Protein AF-A0A0R3UFY7-F1 (afdb_monomer)

pLDDT: mean 71.14, st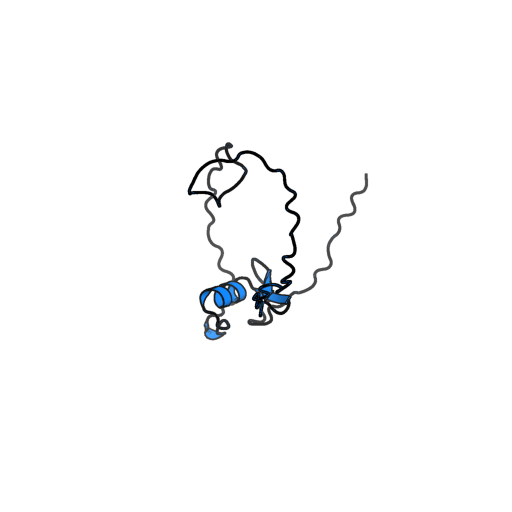d 20.74, range [36.34, 95.75]

Structure (mmCIF, N/CA/C/O backbone):
data_AF-A0A0R3UFY7-F1
#
_entry.id   AF-A0A0R3UFY7-F1
#
loop_
_atom_site.group_PDB
_atom_site.id
_atom_site.type_symbol
_atom_site.label_atom_id
_atom_site.label_alt_id
_atom_site.label_comp_id
_atom_site.label_asym_id
_atom_site.label_entity_id
_atom_site.label_seq_id
_atom_site.pdbx_PDB_ins_code
_atom_site.Cartn_x
_atom_site.Cartn_y
_atom_site.Cartn_z
_atom_site.occupancy
_atom_site.B_iso_or_equiv
_atom_site.auth_seq_id
_atom_site.auth_comp_id
_atom_site.auth_asym_id
_atom_site.auth_atom_id
_atom_site.pdbx_PDB_model_num
ATOM 1 N N . MET A 1 1 ? 28.075 20.447 13.972 1.00 57.47 1 MET A N 1
ATOM 2 C CA . MET A 1 1 ? 27.243 20.138 12.788 1.00 57.47 1 MET A CA 1
ATOM 3 C C . MET A 1 1 ? 27.542 18.729 12.280 1.00 57.47 1 MET A C 1
ATOM 5 O O . MET A 1 1 ? 28.347 18.604 11.374 1.00 57.47 1 MET A O 1
ATOM 9 N N . LEU A 1 2 ? 26.925 17.672 12.820 1.00 55.47 2 LEU A N 1
ATOM 10 C CA . LEU A 1 2 ? 26.882 16.371 12.131 1.00 55.47 2 LEU A CA 1
ATOM 11 C C . LEU A 1 2 ? 25.504 15.738 12.346 1.00 55.47 2 LEU A C 1
ATOM 13 O O . LEU A 1 2 ? 25.200 15.215 13.414 1.00 55.47 2 LEU A O 1
ATOM 17 N N . ALA A 1 3 ? 24.649 15.851 11.330 1.00 63.00 3 ALA A N 1
ATOM 18 C CA . ALA A 1 3 ? 23.373 15.156 11.264 1.00 63.00 3 ALA A CA 1
ATOM 19 C C . ALA A 1 3 ? 23.632 13.729 10.761 1.00 63.00 3 ALA A C 1
ATOM 21 O O . ALA A 1 3 ? 23.819 13.502 9.564 1.00 63.00 3 ALA A O 1
ATOM 22 N N . TYR A 1 4 ? 23.672 12.761 11.674 1.00 61.59 4 TYR A N 1
ATOM 23 C CA . TYR A 1 4 ? 23.730 11.349 11.314 1.00 61.59 4 TYR A CA 1
ATOM 24 C C . TYR A 1 4 ? 22.422 10.964 10.623 1.00 61.59 4 TYR A C 1
ATOM 26 O O . TYR A 1 4 ? 21.367 10.823 11.241 1.00 61.59 4 TYR A O 1
ATOM 34 N N . SER A 1 5 ? 22.496 10.828 9.304 1.00 70.50 5 SER A N 1
ATOM 35 C CA . SER A 1 5 ? 21.412 10.301 8.487 1.00 70.50 5 SER A CA 1
ATOM 36 C C . SER A 1 5 ? 21.143 8.861 8.919 1.00 70.50 5 SER A C 1
ATOM 38 O O . SER A 1 5 ? 21.890 7.955 8.550 1.00 70.50 5 SER A O 1
ATOM 40 N N . CYS A 1 6 ? 20.086 8.637 9.703 1.00 63.41 6 CYS A N 1
ATOM 41 C CA . CYS A 1 6 ? 19.590 7.299 10.017 1.00 63.41 6 CYS A CA 1
ATOM 42 C C . CYS A 1 6 ? 19.048 6.646 8.734 1.00 63.41 6 CYS A C 1
ATOM 44 O O . CYS A 1 6 ? 17.839 6.636 8.493 1.00 63.41 6 CYS A O 1
ATOM 46 N N . ARG A 1 7 ? 19.934 6.104 7.888 1.00 67.56 7 ARG A N 1
ATOM 47 C CA . ARG A 1 7 ? 19.553 5.143 6.848 1.00 67.56 7 ARG A CA 1
ATOM 48 C C . ARG A 1 7 ? 19.022 3.908 7.572 1.00 67.56 7 ARG A C 1
ATOM 50 O O . ARG A 1 7 ? 19.795 3.102 8.081 1.00 67.56 7 ARG A O 1
ATOM 57 N N . LYS A 1 8 ? 17.695 3.812 7.705 1.00 64.88 8 LYS A N 1
ATOM 58 C CA . LYS A 1 8 ? 17.043 2.625 8.267 1.00 64.88 8 LYS A CA 1
ATOM 59 C C . LYS A 1 8 ? 17.444 1.410 7.422 1.00 64.88 8 LYS A C 1
ATOM 61 O O . LYS A 1 8 ? 17.336 1.497 6.201 1.00 64.88 8 LYS A O 1
ATOM 66 N N . PRO A 1 9 ? 17.867 0.296 8.041 1.00 62.47 9 PRO A N 1
ATOM 67 C CA . PRO A 1 9 ? 18.140 -0.932 7.312 1.00 62.47 9 PRO A CA 1
ATOM 68 C C . PRO A 1 9 ? 16.867 -1.399 6.600 1.00 62.47 9 PRO A C 1
ATOM 70 O O . PRO A 1 9 ? 15.767 -1.366 7.165 1.00 62.47 9 PRO A O 1
ATOM 73 N N . GLU A 1 10 ? 17.031 -1.804 5.347 1.00 68.56 10 GLU A N 1
ATOM 74 C CA . GLU A 1 10 ? 15.957 -2.160 4.425 1.00 68.56 10 GLU A CA 1
ATOM 75 C C . GLU A 1 10 ? 15.385 -3.535 4.786 1.00 68.56 10 GLU A C 1
ATOM 77 O O . GLU A 1 10 ? 15.769 -4.572 4.253 1.00 68.56 10 GLU A O 1
ATOM 82 N N . ARG A 1 11 ? 14.484 -3.562 5.774 1.00 79.31 11 ARG A N 1
ATOM 83 C CA . ARG A 1 11 ? 13.734 -4.773 6.114 1.00 79.31 11 ARG A CA 1
ATOM 84 C C . ARG A 1 11 ? 12.694 -5.028 5.028 1.00 79.31 11 ARG A C 1
ATOM 86 O O . ARG A 1 11 ? 11.720 -4.282 4.908 1.00 79.31 11 ARG A O 1
ATOM 93 N N . ILE A 1 12 ? 12.888 -6.103 4.270 1.00 85.81 12 ILE A N 1
ATOM 94 C CA . ILE A 1 12 ? 11.934 -6.565 3.261 1.00 85.81 12 ILE A CA 1
ATOM 95 C C . ILE A 1 12 ? 10.650 -6.980 3.984 1.00 85.81 12 ILE A C 1
ATOM 97 O O . ILE A 1 12 ? 10.628 -7.939 4.750 1.00 85.81 12 ILE A O 1
ATOM 101 N N . THR A 1 13 ? 9.578 -6.222 3.767 1.00 91.50 13 THR A N 1
ATOM 102 C CA . THR A 1 13 ? 8.246 -6.544 4.291 1.00 91.50 13 THR A CA 1
ATOM 103 C C . THR A 1 13 ? 7.460 -7.254 3.196 1.00 91.50 13 THR A C 1
ATOM 105 O O . THR A 1 13 ? 7.502 -6.836 2.040 1.00 91.50 13 THR A O 1
ATOM 108 N N . ILE A 1 14 ? 6.753 -8.328 3.545 1.00 94.12 14 ILE A N 1
ATOM 109 C CA . ILE A 1 14 ? 5.984 -9.147 2.603 1.00 94.12 14 ILE A CA 1
ATOM 110 C C . ILE A 1 14 ? 4.544 -9.233 3.104 1.00 94.12 14 ILE A C 1
ATOM 112 O O . ILE A 1 14 ? 4.298 -9.388 4.297 1.00 94.12 14 ILE A O 1
ATOM 116 N N . CYS A 1 15 ? 3.580 -9.095 2.195 1.00 94.19 15 CYS A N 1
ATOM 117 C CA . CYS A 1 15 ? 2.167 -9.218 2.538 1.00 94.19 15 CYS A CA 1
ATOM 118 C C . CYS A 1 15 ? 1.793 -10.673 2.847 1.00 94.19 15 CYS A C 1
ATOM 120 O O . CYS A 1 15 ? 1.995 -11.534 1.995 1.00 94.19 15 CYS A O 1
ATOM 122 N N . THR A 1 16 ? 1.125 -10.926 3.974 1.00 94.19 16 THR A N 1
ATOM 123 C CA . THR A 1 16 ? 0.706 -12.293 4.351 1.00 94.19 16 THR A CA 1
ATOM 124 C C . THR A 1 16 ? -0.330 -12.909 3.404 1.00 94.19 16 THR A C 1
ATOM 126 O O . THR A 1 16 ? -0.298 -14.104 3.141 1.00 94.19 16 THR A O 1
ATOM 129 N N . ASN A 1 17 ? -1.204 -12.100 2.794 1.00 92.25 17 ASN A N 1
ATOM 130 C CA . ASN A 1 17 ? -2.257 -12.605 1.907 1.00 92.25 17 ASN A CA 1
ATOM 131 C C . ASN A 1 17 ? -1.820 -12.823 0.444 1.00 92.25 17 ASN A C 1
ATOM 133 O O . ASN A 1 17 ? -2.225 -13.803 -0.166 1.00 92.25 17 ASN A O 1
ATOM 137 N N . CYS A 1 18 ? -1.041 -11.907 -0.143 1.00 92.62 18 CYS A N 1
ATOM 138 C CA . CYS A 1 18 ? -0.695 -11.956 -1.575 1.00 92.62 18 CYS A CA 1
ATOM 139 C C . CYS A 1 18 ? 0.810 -12.075 -1.865 1.00 92.62 18 CYS A C 1
ATOM 141 O O . CYS A 1 18 ? 1.207 -12.016 -3.033 1.00 92.62 18 CYS A O 1
ATOM 143 N N . GLN A 1 19 ? 1.639 -12.172 -0.818 1.00 93.12 19 GLN A N 1
ATOM 144 C CA . GLN A 1 19 ? 3.110 -12.258 -0.855 1.00 93.12 19 GLN A CA 1
ATOM 145 C C . GLN A 1 19 ? 3.806 -11.146 -1.647 1.00 93.12 19 GLN A C 1
ATOM 147 O O . GLN A 1 19 ? 4.946 -11.271 -2.081 1.00 93.12 19 GLN A O 1
ATOM 152 N N . THR A 1 20 ? 3.129 -10.020 -1.852 1.00 92.06 20 THR A N 1
ATOM 153 C CA . THR A 1 20 ? 3.721 -8.882 -2.546 1.00 92.06 20 THR A CA 1
ATOM 154 C C . THR A 1 20 ? 4.680 -8.151 -1.606 1.00 92.06 20 THR A C 1
ATOM 156 O O . THR A 1 20 ? 4.295 -7.816 -0.486 1.00 92.06 20 THR A O 1
ATOM 159 N N . SER A 1 21 ? 5.897 -7.873 -2.079 1.00 93.06 21 SER A N 1
ATOM 160 C CA . SER A 1 21 ? 6.917 -7.054 -1.401 1.00 93.06 21 SER A CA 1
ATOM 161 C C . SER A 1 21 ? 6.820 -5.558 -1.738 1.00 93.06 21 SER A C 1
ATOM 163 O O . SER A 1 21 ? 7.356 -4.714 -1.027 1.00 93.06 21 SER A O 1
ATOM 165 N N 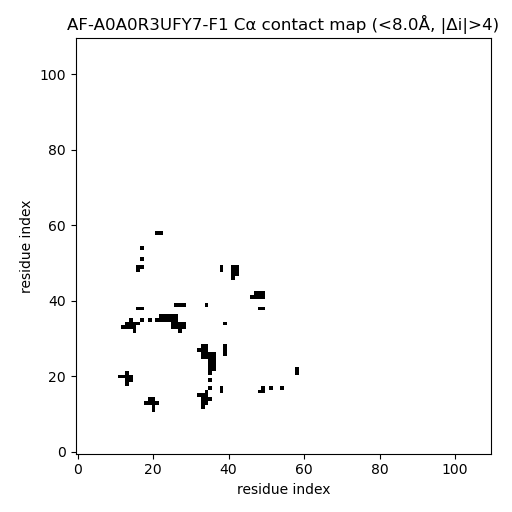. ALA A 1 22 ? 6.095 -5.209 -2.804 1.00 91.00 22 ALA A N 1
ATOM 166 C CA . ALA A 1 22 ? 5.886 -3.839 -3.260 1.00 91.00 22 ALA A CA 1
ATOM 167 C C . ALA A 1 22 ? 4.439 -3.364 -3.026 1.00 91.00 22 ALA A C 1
ATOM 169 O O . ALA A 1 22 ? 3.482 -3.863 -3.614 1.00 91.00 22 ALA A O 1
ATOM 170 N N . THR A 1 23 ? 4.248 -2.337 -2.203 1.00 92.50 23 THR A N 1
ATOM 171 C CA . THR A 1 23 ? 2.931 -1.717 -1.984 1.00 92.50 23 THR A CA 1
ATOM 172 C C . THR A 1 23 ? 3.083 -0.215 -1.817 1.00 92.50 23 THR A C 1
ATOM 174 O O . THR A 1 23 ? 4.102 0.269 -1.336 1.00 92.50 23 THR A O 1
ATOM 177 N N . THR A 1 24 ? 2.053 0.545 -2.183 1.00 91.94 24 THR A N 1
ATOM 178 C CA . THR A 1 24 ? 2.035 2.001 -1.972 1.00 91.94 24 THR A CA 1
ATOM 179 C C . THR A 1 24 ? 1.902 2.377 -0.496 1.00 91.94 24 THR A C 1
ATOM 181 O O . THR A 1 24 ? 2.247 3.487 -0.109 1.00 91.94 24 THR A O 1
ATOM 184 N N . LEU A 1 25 ? 1.328 1.483 0.311 1.00 93.19 25 LEU A N 1
ATOM 185 C CA . LEU A 1 25 ? 1.121 1.650 1.746 1.00 93.19 25 LEU A CA 1
ATOM 186 C C . LEU A 1 25 ? 1.025 0.268 2.399 1.00 93.19 25 LEU A C 1
ATOM 188 O O . LEU A 1 25 ? 0.302 -0.601 1.903 1.00 93.19 25 LEU A O 1
ATOM 192 N N . TRP A 1 26 ? 1.731 0.075 3.506 1.00 93.88 26 TRP A N 1
ATOM 193 C CA . TRP A 1 26 ? 1.576 -1.096 4.364 1.00 93.88 26 TRP A CA 1
ATOM 194 C C . TRP A 1 26 ? 0.458 -0.853 5.376 1.00 93.88 26 TRP A C 1
ATOM 196 O O . TRP A 1 26 ? 0.340 0.233 5.943 1.00 93.88 26 TRP A O 1
ATOM 206 N N . ARG A 1 27 ? -0.381 -1.863 5.588 1.00 94.81 27 ARG A N 1
ATOM 207 C CA . ARG A 1 27 ? -1.445 -1.875 6.595 1.00 94.81 27 ARG A CA 1
ATOM 208 C C . ARG A 1 27 ? -1.191 -3.018 7.576 1.00 94.81 27 ARG A C 1
ATOM 210 O O . ARG A 1 27 ? -0.423 -3.925 7.275 1.00 94.81 27 ARG A O 1
ATOM 217 N N . ARG A 1 28 ? -1.848 -2.968 8.732 1.00 94.94 28 ARG A N 1
ATOM 218 C CA . ARG A 1 28 ? -1.889 -4.066 9.706 1.00 94.94 28 ARG A CA 1
ATOM 219 C C . ARG A 1 28 ? -3.292 -4.668 9.704 1.00 94.94 28 ARG A C 1
ATOM 221 O O . ARG A 1 28 ? -4.259 -3.902 9.642 1.00 94.94 28 ARG A O 1
ATOM 228 N N . ASN A 1 29 ? -3.402 -5.995 9.685 1.00 90.19 29 ASN A N 1
ATOM 229 C CA . ASN A 1 29 ? -4.680 -6.690 9.885 1.00 90.19 29 ASN A CA 1
ATOM 230 C C . ASN A 1 29 ? -5.074 -6.665 11.384 1.00 90.19 29 ASN A C 1
ATOM 232 O O . ASN A 1 29 ? -4.386 -6.042 12.195 1.00 90.19 29 ASN A O 1
ATOM 236 N N . ALA A 1 30 ? -6.193 -7.302 11.750 1.00 89.94 30 ALA A N 1
ATOM 237 C CA . ALA A 1 30 ? -6.644 -7.373 13.147 1.00 89.94 30 ALA A CA 1
ATOM 238 C C . ALA A 1 30 ? -5.666 -8.146 14.052 1.00 89.94 30 ALA A C 1
ATOM 240 O O . ALA A 1 30 ? -5.552 -7.842 15.233 1.00 89.94 30 ALA A O 1
ATOM 241 N N . GLU A 1 31 ? -4.920 -9.084 13.474 1.00 90.31 31 GLU A N 1
ATOM 242 C CA . GLU A 1 31 ? -3.891 -9.891 14.140 1.00 90.31 31 GLU A CA 1
ATOM 243 C C . GLU A 1 31 ? -2.539 -9.154 14.239 1.00 90.31 31 GLU A C 1
ATOM 245 O O . GLU A 1 31 ? -1.598 -9.635 14.861 1.00 90.31 31 GLU A O 1
ATOM 250 N N . GLY A 1 32 ? -2.426 -7.960 13.645 1.00 92.31 32 GLY A N 1
ATOM 251 C CA . GLY A 1 32 ? -1.216 -7.137 13.658 1.00 92.31 32 GLY A CA 1
ATOM 252 C C . GLY A 1 32 ? -0.192 -7.449 12.559 1.00 92.31 32 GLY A C 1
ATOM 253 O O . GLY A 1 32 ? 0.832 -6.759 12.482 1.00 92.31 32 GLY A O 1
ATOM 254 N N . GLU A 1 3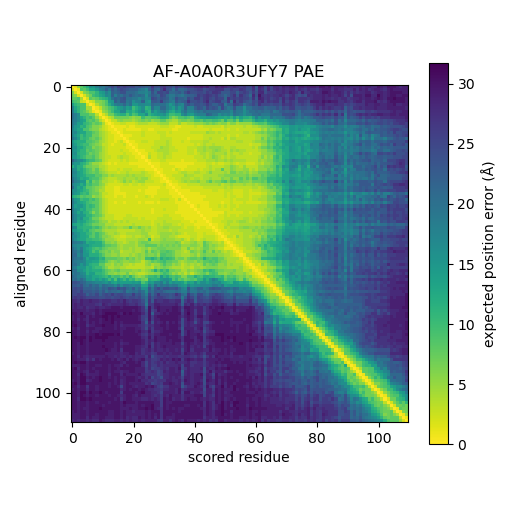3 ? -0.473 -8.410 11.680 1.00 92.62 33 GLU A N 1
ATOM 255 C CA . GLU A 1 33 ? 0.365 -8.814 10.553 1.00 92.62 33 GLU A CA 1
ATOM 256 C C . GLU A 1 33 ? 0.410 -7.768 9.423 1.00 92.62 33 GLU A C 1
ATOM 258 O O . GLU A 1 33 ? -0.583 -7.074 9.153 1.00 92.62 33 GLU A O 1
ATOM 263 N N . PRO A 1 34 ? 1.545 -7.656 8.704 1.00 94.62 34 PRO A N 1
ATOM 264 C CA . PRO A 1 34 ? 1.685 -6.743 7.579 1.00 94.62 34 PRO A CA 1
ATOM 265 C C . PRO A 1 34 ? 0.912 -7.226 6.343 1.00 94.62 34 PRO A C 1
ATOM 267 O O . PRO A 1 34 ? 1.178 -8.278 5.762 1.00 94.62 34 PRO A O 1
ATOM 270 N N . VAL A 1 35 ? 0.004 -6.382 5.855 1.00 95.44 35 VAL A N 1
ATOM 271 C CA . VAL A 1 35 ? -0.737 -6.604 4.607 1.00 95.44 35 VAL A CA 1
ATOM 272 C C . VAL A 1 35 ? -0.576 -5.426 3.649 1.00 95.44 35 VAL A C 1
ATOM 274 O O . VAL A 1 35 ? -0.391 -4.276 4.057 1.00 95.44 35 VAL A O 1
ATOM 277 N N . CYS A 1 36 ? -0.644 -5.691 2.344 1.00 95.75 36 CYS A N 1
ATOM 278 C CA . CYS A 1 36 ? -0.573 -4.634 1.341 1.00 95.75 36 CYS A CA 1
ATOM 279 C C . CYS A 1 36 ? -1.849 -3.773 1.346 1.00 95.75 36 CYS A C 1
ATOM 281 O O . CYS A 1 36 ? -2.899 -4.158 1.875 1.00 95.75 36 CYS A O 1
ATOM 283 N N . ASN A 1 37 ? -1.785 -2.605 0.703 1.00 95.69 37 ASN A N 1
ATOM 284 C CA . ASN A 1 37 ? -2.919 -1.687 0.652 1.00 95.69 37 ASN A CA 1
ATOM 285 C C . ASN A 1 37 ? -4.142 -2.322 -0.028 1.00 95.69 37 ASN A C 1
ATOM 287 O O . ASN A 1 37 ? -5.259 -2.148 0.448 1.00 95.69 37 ASN A O 1
ATOM 291 N N . ALA A 1 38 ? -3.934 -3.079 -1.109 1.00 94.38 38 ALA A N 1
ATOM 292 C CA . ALA A 1 38 ? -5.020 -3.728 -1.839 1.00 94.38 38 ALA A CA 1
ATOM 293 C C . ALA A 1 38 ? -5.728 -4.797 -0.990 1.00 94.38 38 ALA A C 1
ATOM 295 O O . ALA A 1 38 ? -6.952 -4.789 -0.916 1.00 94.38 38 ALA A O 1
ATOM 296 N N . CYS A 1 39 ? -4.980 -5.670 -0.306 1.00 94.31 39 CYS A N 1
ATOM 297 C CA . CYS A 1 39 ? -5.550 -6.724 0.540 1.00 94.31 39 CYS A CA 1
ATOM 298 C C . CYS A 1 39 ? -6.304 -6.146 1.742 1.00 94.31 39 CYS A C 1
ATOM 300 O O . CYS A 1 39 ? -7.427 -6.561 2.016 1.00 94.31 39 CYS A O 1
ATOM 302 N N . GLY A 1 40 ? -5.737 -5.137 2.413 1.00 94.75 40 GLY A N 1
ATOM 303 C CA . GLY A 1 40 ? -6.405 -4.502 3.551 1.00 94.75 40 GLY A CA 1
ATOM 304 C C . GLY A 1 40 ? -7.683 -3.749 3.161 1.00 94.75 40 GLY A C 1
ATOM 305 O O . GLY A 1 40 ? -8.664 -3.771 3.902 1.00 94.75 40 GLY A O 1
ATOM 306 N N . LEU A 1 41 ? -7.697 -3.094 1.994 1.00 93.88 41 LEU A N 1
ATOM 307 C CA . LEU A 1 41 ? -8.902 -2.430 1.487 1.00 93.88 41 LEU A CA 1
ATOM 308 C C . LEU A 1 41 ? -9.965 -3.437 1.038 1.00 93.88 41 LEU A C 1
ATOM 310 O O . LEU A 1 41 ? 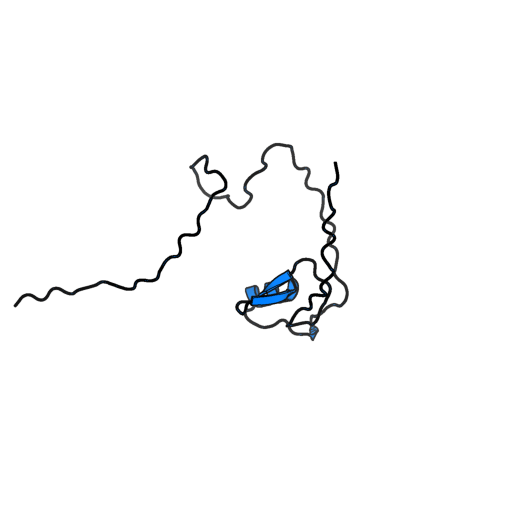-11.140 -3.236 1.333 1.00 93.88 41 LEU A O 1
ATOM 314 N N . TYR A 1 42 ? -9.556 -4.524 0.381 1.00 95.25 42 TYR A N 1
ATOM 315 C CA . TYR A 1 42 ? -10.470 -5.566 -0.076 1.00 95.25 42 TYR A CA 1
ATOM 316 C C . TYR A 1 42 ? -11.194 -6.234 1.097 1.00 95.25 42 TYR A C 1
ATOM 318 O O . TYR A 1 42 ? -12.420 -6.286 1.103 1.00 95.25 42 TYR A O 1
ATOM 326 N N . PHE A 1 43 ? -10.460 -6.638 2.138 1.00 94.06 43 PHE A N 1
ATOM 327 C CA . PHE A 1 43 ? -11.060 -7.246 3.327 1.00 94.06 43 PHE A CA 1
ATOM 328 C C . PHE A 1 43 ? -12.001 -6.283 4.064 1.00 94.06 43 PHE A C 1
ATOM 330 O O . PHE A 1 43 ? -13.055 -6.682 4.547 1.00 94.06 43 PHE A O 1
ATOM 337 N N . LYS A 1 44 ? -11.667 -4.987 4.125 1.00 90.94 44 LYS A N 1
ATOM 338 C CA . LYS A 1 44 ? -12.546 -3.990 4.755 1.00 90.94 44 LYS A CA 1
ATOM 339 C C . LYS A 1 44 ? -13.875 -3.830 4.009 1.00 90.94 44 LYS A C 1
ATOM 341 O O . LYS A 1 44 ? -14.898 -3.651 4.662 1.00 90.94 44 LYS A O 1
ATOM 346 N N . LEU A 1 45 ? -13.848 -3.875 2.677 1.00 95.06 45 LEU A N 1
ATOM 347 C CA . LEU A 1 45 ? -15.039 -3.700 1.846 1.00 95.06 45 LEU A CA 1
ATOM 348 C C . LEU A 1 45 ? -15.877 -4.983 1.745 1.00 95.06 45 LEU A C 1
ATOM 350 O O . LEU A 1 45 ? -17.096 -4.915 1.833 1.00 95.06 45 LEU A O 1
ATOM 354 N N . HIS A 1 46 ? -15.229 -6.138 1.583 1.00 94.81 46 HIS A N 1
ATOM 355 C CA . HIS A 1 46 ? -15.897 -7.400 1.248 1.00 94.81 46 HIS A CA 1
ATOM 356 C C . HIS A 1 46 ? -15.930 -8.421 2.388 1.00 94.81 46 HIS A C 1
ATOM 358 O O . HIS A 1 46 ? -16.585 -9.446 2.251 1.00 94.81 46 HIS A O 1
ATOM 364 N N . ARG A 1 47 ? -15.219 -8.176 3.497 1.00 91.62 47 ARG A N 1
ATOM 365 C CA . ARG A 1 47 ? -15.084 -9.101 4.645 1.00 91.62 47 ARG A CA 1
ATOM 366 C C . ARG A 1 47 ? -14.526 -10.488 4.299 1.00 91.62 47 ARG A C 1
ATOM 368 O O . ARG A 1 47 ? -14.541 -11.375 5.140 1.00 91.62 47 ARG A O 1
ATOM 375 N N . VAL A 1 48 ? -13.978 -10.648 3.097 1.00 91.38 48 VAL A N 1
ATOM 376 C CA . VAL A 1 48 ? -13.321 -11.864 2.608 1.00 91.38 48 VAL A CA 1
ATOM 377 C C . VAL A 1 48 ? -11.901 -11.552 2.143 1.00 91.38 48 VAL A C 1
ATOM 379 O O . VAL A 1 48 ? -11.580 -10.413 1.787 1.00 91.38 48 VAL A O 1
ATOM 382 N N . ASN A 1 49 ? -11.024 -12.555 2.168 1.00 87.69 49 ASN A N 1
ATOM 383 C CA . ASN A 1 49 ? -9.650 -12.421 1.692 1.00 87.69 49 ASN A CA 1
ATOM 384 C C . ASN A 1 49 ? -9.608 -12.163 0.183 1.00 87.69 49 ASN A C 1
ATOM 386 O O . ASN A 1 49 ? -10.432 -12.668 -0.575 1.00 87.69 49 ASN A O 1
ATOM 390 N N . ARG A 1 50 ? -8.622 -11.374 -0.262 1.00 90.38 50 ARG A N 1
ATOM 391 C CA . ARG A 1 50 ? -8.481 -11.034 -1.679 1.00 90.38 50 ARG A CA 1
ATOM 392 C C . ARG A 1 50 ? -8.098 -12.287 -2.476 1.00 90.38 50 ARG A C 1
ATOM 394 O O . ARG A 1 50 ? -7.027 -12.835 -2.212 1.00 90.38 50 ARG A O 1
ATOM 401 N N . PRO A 1 51 ? -8.908 -12.721 -3.459 1.00 91.69 51 PRO A N 1
ATOM 402 C CA . PRO A 1 51 ? -8.567 -13.881 -4.271 1.00 91.69 51 PRO A CA 1
ATOM 403 C C . PRO A 1 51 ? -7.322 -13.590 -5.116 1.00 91.69 51 PRO A C 1
ATOM 405 O O . PRO A 1 51 ? -7.163 -12.492 -5.664 1.00 91.69 51 PRO A O 1
ATOM 408 N N . LEU A 1 52 ? -6.436 -14.584 -5.231 1.00 86.81 52 LEU A N 1
ATOM 409 C CA . LEU A 1 52 ? -5.166 -14.455 -5.955 1.00 86.81 52 LEU A CA 1
ATOM 410 C C . LEU A 1 52 ? -5.362 -14.256 -7.464 1.00 86.81 52 LEU A C 1
ATOM 412 O O . LEU A 1 52 ? -4.526 -13.615 -8.092 1.00 86.81 52 LEU A O 1
ATOM 416 N N . SER A 1 53 ? -6.493 -14.696 -8.023 1.00 87.56 53 SER A N 1
ATOM 417 C CA . SER A 1 53 ? -6.866 -14.459 -9.426 1.00 87.56 53 SER A CA 1
ATOM 418 C C . SER A 1 53 ? -6.944 -12.974 -9.791 1.00 87.56 53 SER A C 1
ATOM 420 O O . SER A 1 53 ? -6.690 -12.594 -10.928 1.00 87.56 53 SER A O 1
ATOM 422 N N . MET A 1 54 ? -7.247 -12.113 -8.816 1.00 85.75 54 MET A N 1
ATOM 423 C CA . MET A 1 54 ? -7.350 -10.664 -9.002 1.00 85.75 54 MET A CA 1
ATOM 424 C C . MET A 1 54 ? -6.039 -9.932 -8.683 1.00 85.75 54 MET A C 1
ATOM 426 O O . MET A 1 54 ? -6.009 -8.694 -8.678 1.00 85.75 54 MET A O 1
ATOM 430 N N . LYS A 1 55 ? -4.965 -10.655 -8.335 1.00 87.00 55 LYS A N 1
ATOM 431 C CA . LYS A 1 55 ? -3.641 -10.075 -8.086 1.00 87.00 55 LYS A CA 1
ATOM 432 C C . LYS A 1 55 ? -3.060 -9.565 -9.406 1.00 87.00 55 LYS A C 1
ATOM 434 O O . LYS A 1 55 ? -3.217 -10.176 -10.452 1.00 87.00 55 LYS A O 1
ATOM 439 N N . LYS A 1 56 ? -2.385 -8.418 -9.340 1.00 86.25 56 LYS A N 1
ATOM 440 C CA . LYS A 1 56 ? -1.660 -7.836 -10.468 1.00 86.25 56 LYS A CA 1
ATOM 441 C C . LYS A 1 56 ? -0.234 -7.563 -10.026 1.00 86.25 56 LYS A C 1
ATOM 443 O O . LYS A 1 56 ? -0.049 -6.987 -8.954 1.00 86.25 56 LYS A O 1
ATOM 448 N N . ASP A 1 57 ? 0.733 -7.967 -10.840 1.00 81.19 57 ASP A N 1
ATOM 449 C CA . ASP A 1 57 ? 2.155 -7.863 -10.488 1.00 81.19 57 ASP A CA 1
ATOM 450 C C . ASP A 1 57 ? 2.682 -6.428 -10.602 1.00 81.19 57 ASP A C 1
ATOM 452 O O . ASP A 1 57 ? 3.584 -6.026 -9.872 1.00 81.19 57 ASP A O 1
ATOM 456 N N . ALA A 1 58 ? 2.057 -5.610 -11.455 1.00 86.00 58 ALA A N 1
ATOM 457 C CA . ALA A 1 58 ? 2.413 -4.208 -11.637 1.00 86.00 58 ALA A CA 1
ATOM 458 C C . ALA A 1 58 ? 1.508 -3.256 -10.832 1.00 86.00 58 ALA A C 1
ATOM 460 O O . ALA A 1 58 ? 0.282 -3.238 -10.995 1.00 86.00 58 ALA A O 1
ATOM 461 N N . ILE A 1 59 ? 2.122 -2.386 -10.019 1.00 87.31 59 ILE A N 1
ATOM 462 C CA . ILE A 1 59 ? 1.430 -1.289 -9.325 1.00 87.31 59 ILE A CA 1
ATOM 463 C C . ILE A 1 59 ? 1.044 -0.210 -10.343 1.00 87.31 59 ILE A C 1
ATOM 465 O O . ILE A 1 59 ? 1.896 0.464 -10.923 1.00 87.31 59 ILE A O 1
ATOM 469 N N . GLN A 1 60 ? -0.258 0.005 -10.528 1.00 88.00 60 GLN A N 1
ATOM 470 C CA . GLN A 1 60 ? -0.767 1.030 -11.438 1.00 88.00 60 GLN A CA 1
ATOM 471 C C . GLN A 1 60 ? -0.642 2.433 -10.825 1.00 88.00 60 GLN A C 1
ATOM 473 O O . GLN A 1 60 ? -1.240 2.741 -9.791 1.00 88.00 60 GLN A O 1
ATOM 478 N N . LYS A 1 61 ? 0.114 3.315 -11.489 1.00 86.75 61 LYS A N 1
ATOM 479 C CA . LYS A 1 61 ? 0.245 4.727 -11.105 1.00 86.75 61 LYS A CA 1
ATOM 480 C C . LYS A 1 61 ? -0.943 5.515 -11.654 1.00 86.75 61 LYS A C 1
ATOM 482 O O . LYS A 1 61 ? -1.158 5.573 -12.860 1.00 86.75 61 LYS A O 1
ATOM 487 N N . ARG A 1 62 ? -1.710 6.162 -10.776 1.00 84.75 62 ARG A N 1
ATOM 488 C CA . ARG A 1 62 ? -2.755 7.111 -11.189 1.00 84.75 62 ARG A CA 1
ATOM 489 C C . ARG A 1 62 ? -2.118 8.488 -11.375 1.00 84.75 62 ARG A C 1
ATOM 491 O O . ARG A 1 62 ? -1.370 8.931 -10.503 1.00 84.75 62 ARG A O 1
ATOM 498 N N . LYS A 1 63 ? -2.426 9.181 -12.479 1.00 86.56 63 LYS A N 1
ATOM 499 C CA . LYS A 1 63 ? -2.048 10.592 -12.667 1.00 86.56 63 LYS A CA 1
ATOM 500 C C . LYS A 1 63 ? -2.799 11.434 -11.633 1.00 86.56 63 LYS A C 1
ATOM 502 O O . LYS A 1 63 ? -3.964 11.772 -11.813 1.00 86.56 63 LYS A O 1
ATOM 507 N N . ARG 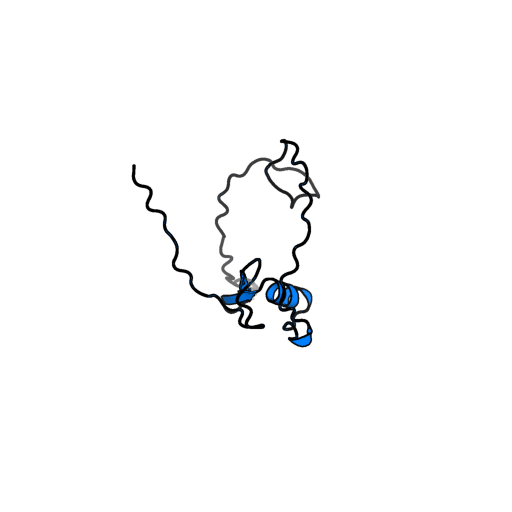A 1 64 ? -2.148 11.729 -10.510 1.00 82.25 64 ARG A N 1
ATOM 508 C CA . ARG A 1 64 ? -2.689 12.622 -9.486 1.00 82.25 64 ARG A CA 1
ATOM 509 C C . ARG A 1 64 ? -2.556 14.051 -10.003 1.00 82.25 64 ARG A C 1
ATOM 511 O O . ARG A 1 64 ? -1.456 14.595 -10.023 1.00 82.25 64 ARG A O 1
ATOM 518 N N . GLY A 1 65 ? -3.664 14.640 -10.454 1.00 80.06 65 GLY A N 1
ATOM 519 C CA . GLY A 1 65 ? -3.703 16.062 -10.790 1.00 80.06 65 GLY A CA 1
ATOM 520 C C . GLY A 1 65 ? -3.251 16.884 -9.583 1.00 80.06 65 GLY A C 1
ATOM 521 O O . GLY A 1 65 ? -3.702 16.637 -8.460 1.00 80.06 65 GLY A O 1
ATOM 522 N N . LYS A 1 66 ? -2.330 17.831 -9.789 1.00 74.19 66 LYS A N 1
ATOM 523 C CA . LYS A 1 66 ? -1.995 18.823 -8.765 1.00 74.19 66 LYS A CA 1
ATOM 524 C C . LYS A 1 66 ? -3.254 19.664 -8.555 1.00 74.19 66 LYS A C 1
ATOM 526 O O . LYS A 1 66 ? -3.557 20.515 -9.384 1.00 74.19 66 LYS A O 1
ATOM 531 N N . LYS A 1 67 ? -4.017 19.415 -7.487 1.00 68.12 67 LYS A N 1
ATOM 532 C CA . LYS A 1 67 ? -4.995 20.413 -7.043 1.00 68.12 67 LYS A CA 1
ATOM 533 C C . LYS A 1 67 ? -4.180 21.661 -6.716 1.00 68.12 67 LYS A C 1
ATOM 535 O O . LYS A 1 67 ? -3.237 21.557 -5.930 1.00 68.12 67 LYS A O 1
ATOM 540 N N . LYS A 1 68 ? -4.475 22.792 -7.366 1.00 61.38 68 LYS A N 1
ATOM 541 C CA . LYS A 1 68 ? -3.957 24.091 -6.934 1.00 61.38 68 LYS A CA 1
ATOM 542 C C . LYS A 1 68 ? -4.466 24.260 -5.509 1.00 61.38 68 LYS A C 1
ATOM 544 O O . LYS A 1 68 ? -5.662 24.397 -5.288 1.00 61.38 68 LYS A O 1
ATOM 549 N N . PHE A 1 69 ? -3.578 24.057 -4.546 1.00 60.31 69 PHE A N 1
ATOM 550 C CA . PHE A 1 69 ? -3.861 24.400 -3.170 1.00 60.31 69 PHE A CA 1
ATOM 551 C C . PHE A 1 69 ? -3.747 25.917 -3.132 1.00 60.31 69 PHE A C 1
ATOM 553 O O . PHE A 1 69 ? -2.645 26.454 -3.010 1.00 60.31 69 PHE A O 1
ATOM 560 N N . ASP A 1 70 ? -4.863 26.607 -3.368 1.00 61.31 70 ASP A N 1
ATOM 561 C CA . ASP A 1 70 ? -4.950 28.012 -3.002 1.00 61.31 70 ASP A CA 1
ATOM 562 C C . ASP A 1 70 ? -4.560 28.102 -1.525 1.00 61.31 70 ASP A C 1
ATOM 564 O O . ASP A 1 70 ? -4.988 27.290 -0.708 1.00 61.31 70 ASP A O 1
ATOM 568 N N . LYS A 1 71 ? -3.648 29.022 -1.205 1.00 51.12 71 LYS A N 1
ATOM 569 C CA . LYS A 1 71 ? -2.883 29.115 0.054 1.00 51.12 71 LYS A CA 1
ATOM 570 C C . LYS A 1 71 ? -3.744 29.459 1.290 1.00 51.12 71 LYS A C 1
ATOM 572 O O . LYS A 1 71 ? -3.250 30.039 2.250 1.00 51.12 71 LYS A O 1
ATOM 577 N N . ARG A 1 72 ? -5.035 29.146 1.276 1.00 56.22 72 ARG A N 1
ATOM 578 C CA . ARG A 1 72 ? -5.974 29.335 2.380 1.00 56.22 72 ARG A CA 1
ATOM 579 C C . ARG A 1 72 ? -6.606 27.968 2.645 1.00 56.22 72 ARG A C 1
ATOM 581 O O . ARG A 1 72 ? -7.118 27.366 1.712 1.00 56.22 72 ARG A O 1
ATOM 588 N N . GLU A 1 73 ? -6.545 27.506 3.895 1.00 51.34 73 GLU A N 1
ATOM 589 C CA . GLU A 1 73 ? -7.100 26.236 4.417 1.00 51.34 73 GLU A CA 1
ATOM 590 C C . GLU A 1 73 ? -6.162 25.009 4.432 1.00 51.34 73 GLU A C 1
ATOM 592 O O . GLU A 1 73 ? -6.396 23.981 3.795 1.00 51.34 73 GLU A O 1
ATOM 597 N N . ALA A 1 74 ? -5.109 25.078 5.253 1.00 47.31 74 ALA A N 1
ATOM 598 C CA . ALA A 1 74 ? -4.428 23.897 5.786 1.00 47.31 74 ALA A CA 1
ATOM 599 C C . ALA A 1 74 ? -4.982 23.567 7.184 1.00 47.31 74 ALA A C 1
ATOM 601 O O . ALA A 1 74 ? -4.398 23.990 8.170 1.00 47.31 74 ALA A O 1
ATOM 602 N N . CYS A 1 75 ? -6.106 22.844 7.263 1.00 40.44 75 CYS A N 1
ATOM 603 C CA . CYS A 1 75 ? -6.484 21.908 8.340 1.00 40.44 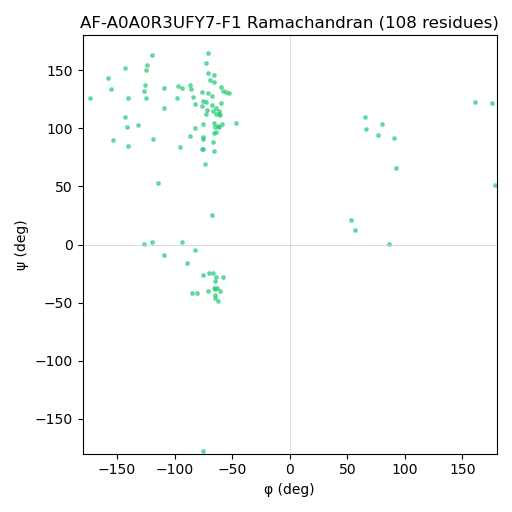75 CYS A CA 1
ATOM 604 C C . CYS A 1 75 ? -7.909 21.381 8.065 1.00 40.44 75 CYS A C 1
ATOM 606 O O . CYS A 1 75 ? -8.845 22.164 7.984 1.00 40.44 75 CYS A O 1
ATOM 608 N N . GLY A 1 76 ? -8.092 20.060 7.943 1.00 45.06 76 GLY A N 1
ATOM 609 C CA . GLY A 1 76 ? -9.415 19.420 8.037 1.00 45.06 76 GLY A CA 1
ATOM 610 C C . GLY A 1 76 ? -10.207 19.251 6.732 1.00 45.06 76 GLY A C 1
ATOM 611 O O . GLY A 1 76 ? -11.058 20.060 6.389 1.00 45.06 76 GLY A O 1
ATOM 612 N N . SER A 1 77 ? -10.044 18.110 6.052 1.00 46.31 77 SER A N 1
ATOM 613 C CA . SER A 1 77 ? -10.995 17.657 5.017 1.00 46.31 77 SER A CA 1
ATOM 614 C C . SER A 1 77 ? -11.714 16.372 5.446 1.00 46.31 77 SER A C 1
ATOM 616 O O . SER A 1 77 ? -11.707 15.365 4.746 1.00 46.31 77 SER A O 1
ATOM 618 N N . PHE A 1 78 ? -12.310 16.412 6.642 1.00 48.47 78 PHE A N 1
ATOM 619 C CA . PHE A 1 78 ? -13.323 15.443 7.084 1.00 48.47 78 PHE A CA 1
ATOM 620 C C . PHE A 1 78 ? -14.623 16.116 7.570 1.00 48.47 78 PHE A C 1
ATOM 622 O O . PHE A 1 78 ? -15.571 15.431 7.923 1.00 48.47 78 PHE A O 1
ATOM 629 N N . VAL A 1 79 ? -14.734 17.449 7.554 1.00 47.00 79 VAL A N 1
ATOM 630 C CA . VAL A 1 79 ? -15.882 18.132 8.173 1.00 47.00 79 VAL A CA 1
ATOM 631 C C . VAL A 1 79 ? -16.669 18.932 7.139 1.00 47.00 79 VAL A C 1
ATOM 633 O O . VAL A 1 79 ? -16.391 20.095 6.871 1.00 47.00 79 VAL A O 1
ATOM 636 N N . ARG A 1 80 ? -17.668 18.281 6.545 1.00 45.66 80 ARG A N 1
ATOM 637 C CA . ARG A 1 80 ? -18.877 18.919 6.002 1.00 45.66 80 ARG A CA 1
ATOM 638 C C . ARG A 1 80 ? -20.020 17.969 6.351 1.00 45.66 80 ARG A C 1
ATOM 640 O O . ARG A 1 80 ? -20.2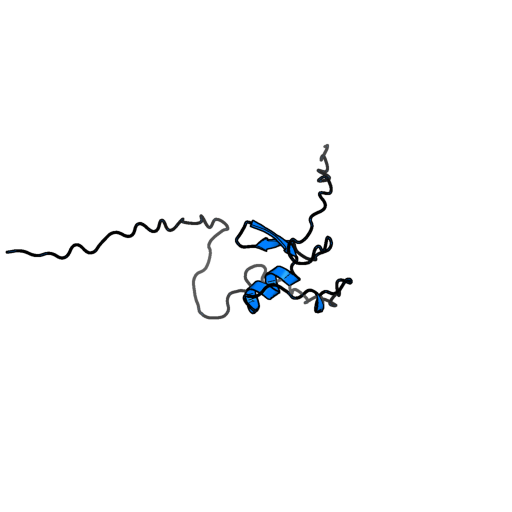42 17.000 5.645 1.00 45.66 80 ARG A O 1
ATOM 647 N N . GLN A 1 81 ? -20.573 18.073 7.552 1.00 45.62 81 GLN A N 1
ATOM 648 C CA . GLN A 1 81 ? -21.758 18.895 7.776 1.00 45.62 81 GLN A CA 1
ATOM 649 C C . GLN A 1 81 ? -21.855 19.278 9.268 1.00 45.62 81 GLN A C 1
ATOM 651 O O . GLN A 1 81 ? -21.569 18.447 10.119 1.00 45.62 81 GLN A O 1
ATOM 656 N N . VAL A 1 82 ? -22.308 20.511 9.524 1.00 36.34 82 VAL A N 1
ATOM 657 C CA . VAL A 1 82 ? -22.720 21.154 10.795 1.00 36.34 82 VAL A CA 1
ATOM 658 C C . VAL A 1 82 ? -21.639 21.632 11.793 1.00 36.34 82 VAL A C 1
ATOM 660 O O . VAL A 1 82 ? -21.161 20.912 12.654 1.00 36.34 82 VAL A O 1
ATOM 663 N N . GLY A 1 83 ? -21.299 22.923 11.671 1.00 40.62 83 GLY A N 1
ATOM 664 C CA . GLY A 1 83 ? -21.550 23.933 12.713 1.00 40.62 83 GLY A CA 1
ATOM 665 C C . GLY A 1 83 ? -20.835 23.837 14.069 1.00 40.62 83 GLY A C 1
ATOM 666 O O . GLY A 1 83 ? -21.250 23.083 14.933 1.00 40.62 83 GLY A O 1
ATOM 667 N N . ALA A 1 84 ? -19.902 24.775 14.280 1.00 48.38 84 ALA A N 1
ATOM 668 C CA . ALA A 1 84 ? -19.453 25.322 15.569 1.00 48.38 84 ALA A CA 1
ATOM 669 C C . ALA A 1 84 ? -18.711 24.386 16.548 1.00 48.38 84 ALA A C 1
ATOM 671 O O . ALA A 1 84 ? -19.314 23.710 17.366 1.00 48.38 84 ALA A O 1
ATOM 672 N N . LEU A 1 85 ? -17.376 24.477 16.553 1.00 47.59 85 LEU A N 1
ATOM 673 C CA . LEU A 1 85 ? -16.562 24.891 17.710 1.00 47.59 85 LEU A CA 1
ATOM 674 C C . LEU A 1 85 ? -15.104 25.022 17.253 1.00 47.59 85 LEU A C 1
ATOM 676 O O . LEU A 1 85 ? -14.533 24.151 16.601 1.00 47.59 85 LEU A O 1
ATOM 680 N N . ARG A 1 86 ? -14.541 26.193 17.524 1.00 47.12 86 ARG A N 1
ATOM 681 C CA . ARG A 1 86 ? -13.234 26.646 17.055 1.00 47.12 86 ARG A CA 1
ATOM 682 C C . ARG A 1 86 ? -12.200 26.293 18.127 1.00 47.12 86 ARG A C 1
ATOM 684 O O . ARG A 1 86 ? -12.425 26.618 19.286 1.00 47.12 86 ARG A O 1
ATOM 691 N N . ASN A 1 87 ? -11.069 25.734 17.694 1.00 43.62 87 ASN A N 1
ATOM 692 C CA . ASN A 1 87 ? -9.797 25.567 18.417 1.00 43.62 87 ASN A CA 1
ATOM 693 C C . ASN A 1 87 ? -9.687 24.400 19.421 1.00 43.62 87 ASN A C 1
ATOM 695 O O . ASN A 1 87 ? -10.089 24.508 20.573 1.00 43.62 87 ASN A O 1
ATOM 699 N N . ALA A 1 88 ? -8.984 23.339 19.012 1.00 46.16 88 ALA A N 1
ATOM 700 C CA . ALA A 1 88 ? -8.266 22.446 19.924 1.00 46.16 88 ALA A CA 1
ATOM 701 C C . ALA A 1 88 ? -6.915 22.047 19.286 1.00 46.16 88 ALA A C 1
ATOM 703 O O . ALA A 1 88 ? -6.906 21.591 18.138 1.00 46.16 88 ALA A O 1
ATOM 704 N N . PRO A 1 89 ? -5.772 22.245 19.970 1.00 47.84 89 PRO A N 1
ATOM 705 C CA . PRO A 1 89 ? -4.467 21.824 19.475 1.00 47.84 89 PRO A CA 1
ATOM 706 C C . PRO A 1 89 ? -4.305 20.300 19.550 1.00 47.84 89 PRO A C 1
ATOM 708 O O . PRO A 1 89 ? -4.953 19.611 20.336 1.00 47.84 89 PRO A O 1
ATOM 711 N N . CYS A 1 90 ? -3.412 19.786 18.704 1.00 47.03 90 CYS A N 1
ATOM 712 C CA . CYS A 1 90 ? -2.957 18.399 18.658 1.00 47.03 90 CYS A CA 1
ATOM 713 C C . CYS A 1 90 ? -2.600 17.873 20.062 1.00 47.03 90 CYS A C 1
ATOM 715 O O . CYS A 1 90 ? -1.545 18.191 20.605 1.00 47.03 90 CYS A O 1
ATOM 717 N N . GLY A 1 91 ? -3.482 17.048 20.624 1.00 51.31 91 GLY A N 1
ATOM 718 C CA . GLY A 1 91 ? -3.322 16.448 21.946 1.00 51.31 91 GLY A CA 1
ATOM 719 C C . GLY A 1 91 ? -4.522 15.583 22.314 1.00 51.31 91 GLY A C 1
ATOM 720 O O . GLY A 1 91 ? -5.130 15.777 23.360 1.00 51.31 91 GLY A O 1
ATOM 721 N N . ILE A 1 92 ? -4.919 14.659 21.435 1.00 49.69 92 ILE A N 1
ATOM 722 C CA . ILE A 1 92 ? -6.028 13.748 21.731 1.00 49.69 92 ILE A CA 1
ATOM 723 C C . ILE A 1 92 ? -5.453 12.548 22.484 1.00 49.69 92 ILE A C 1
ATOM 725 O O . ILE A 1 92 ? -4.946 11.599 21.888 1.00 49.69 92 ILE A O 1
ATOM 729 N N . SER A 1 93 ? -5.492 12.628 23.813 1.00 44.91 93 SER A N 1
ATOM 730 C CA . SER A 1 93 ? -5.313 11.476 24.691 1.00 44.91 93 SER A CA 1
ATOM 731 C C . SER A 1 93 ? -6.442 10.483 24.401 1.00 44.91 93 SER A C 1
ATOM 733 O O . SER A 1 93 ? -7.617 10.805 24.586 1.00 44.91 93 SER A O 1
ATOM 735 N N . LEU A 1 94 ? -6.097 9.300 23.886 1.00 50.25 94 LEU A N 1
ATOM 736 C CA . LEU A 1 94 ? -7.016 8.171 23.769 1.00 50.25 94 LEU A CA 1
ATOM 737 C C . LEU A 1 94 ? -7.460 7.789 25.185 1.00 50.25 94 LEU A C 1
ATOM 739 O O . LEU A 1 94 ? -6.717 7.129 25.911 1.00 50.25 94 LEU A O 1
ATOM 743 N N . LYS A 1 95 ? -8.666 8.198 25.590 1.00 38.56 95 LYS A N 1
ATOM 744 C CA . LYS A 1 95 ? -9.337 7.557 26.720 1.00 38.56 95 LYS A CA 1
ATOM 745 C C . LYS A 1 95 ? -9.600 6.109 26.309 1.00 38.56 95 LYS A C 1
ATOM 747 O O . LYS A 1 95 ? -10.259 5.855 25.306 1.00 38.56 95 LYS A O 1
ATOM 752 N N . ARG A 1 96 ? -8.995 5.169 27.040 1.00 49.66 96 ARG A N 1
ATOM 753 C CA . ARG A 1 96 ? -9.428 3.772 27.053 1.00 49.66 96 ARG A CA 1
ATOM 754 C C . ARG A 1 96 ? -10.799 3.760 27.704 1.00 49.66 96 ARG A C 1
ATOM 756 O O . ARG A 1 96 ? -10.896 4.072 28.888 1.00 49.66 96 ARG A O 1
ATOM 763 N N . ASP A 1 97 ? -11.821 3.402 26.947 1.00 47.88 97 ASP A N 1
ATOM 764 C CA . ASP A 1 97 ? -13.086 2.993 27.534 1.00 47.88 97 ASP A CA 1
ATOM 765 C C . ASP A 1 97 ? -12.888 1.573 28.075 1.00 47.88 97 ASP A C 1
ATOM 767 O O . ASP A 1 97 ? -12.957 0.577 27.354 1.00 47.88 97 ASP A O 1
ATOM 771 N N . ASP A 1 98 ? -12.515 1.513 29.353 1.00 46.25 98 ASP A N 1
ATOM 772 C CA . ASP A 1 98 ? -12.608 0.320 30.183 1.00 46.25 98 ASP A CA 1
ATOM 773 C C . ASP A 1 98 ? -14.092 -0.049 30.259 1.00 46.25 98 ASP A C 1
ATOM 775 O O . ASP A 1 98 ? -14.911 0.704 30.792 1.00 46.25 98 ASP A O 1
ATOM 779 N N . GLN A 1 99 ? -14.466 -1.174 29.653 1.00 44.91 99 GLN A N 1
ATOM 780 C CA . GLN A 1 99 ? -15.819 -1.707 29.731 1.00 44.91 99 GLN A CA 1
ATOM 781 C C . GLN A 1 99 ? -16.032 -2.307 31.125 1.00 44.91 99 GLN A C 1
ATOM 783 O O . GLN A 1 99 ? -16.153 -3.518 31.300 1.00 44.91 99 GLN A O 1
ATOM 788 N N . THR A 1 100 ? -16.097 -1.448 32.139 1.00 51.94 100 THR A N 1
ATOM 789 C CA . THR A 1 100 ? -16.563 -1.817 33.469 1.00 51.94 100 THR A CA 1
ATOM 790 C C . THR A 1 100 ? -18.089 -1.928 33.413 1.00 51.94 100 THR A C 1
ATOM 792 O O . THR A 1 100 ? -18.833 -1.003 33.739 1.00 51.94 100 THR A O 1
ATOM 795 N N . PHE A 1 101 ? -18.583 -3.077 32.949 1.00 49.38 101 PHE A N 1
ATOM 796 C CA . PHE A 1 101 ? -19.995 -3.442 33.020 1.00 49.38 101 PHE A CA 1
ATOM 797 C C . PHE A 1 101 ? -20.392 -3.634 34.492 1.00 49.38 101 PHE A C 1
ATOM 799 O O . PHE A 1 101 ? -20.302 -4.723 35.054 1.00 49.38 101 PHE A O 1
ATOM 806 N N . LYS A 1 102 ? -20.804 -2.546 35.143 1.00 47.12 102 LYS A N 1
ATOM 807 C CA . LYS A 1 102 ? -21.563 -2.563 36.395 1.00 47.12 102 LYS A CA 1
ATOM 808 C C . LYS A 1 102 ? -22.583 -1.433 36.368 1.00 47.12 102 LYS A C 1
ATOM 810 O O . LYS A 1 102 ? -22.212 -0.275 36.535 1.00 47.12 102 LYS A O 1
ATOM 815 N N . LYS A 1 103 ? -23.862 -1.799 36.265 1.00 39.38 103 LYS A N 1
ATOM 816 C CA . LYS A 1 103 ? -24.888 -1.564 37.300 1.00 39.38 103 LYS A CA 1
ATOM 817 C C . LYS A 1 103 ? -26.287 -1.658 36.695 1.00 39.38 103 LYS A C 1
ATOM 819 O O . LYS A 1 103 ? -26.670 -0.829 35.884 1.00 39.38 103 LYS A O 1
ATOM 824 N N . SER A 1 104 ? -27.085 -2.551 37.259 1.00 45.84 104 SER A N 1
ATOM 825 C CA . SER A 1 104 ? -28.439 -2.196 37.678 1.00 45.84 104 SER A CA 1
ATOM 826 C C . SER A 1 104 ? -28.822 -3.130 38.816 1.00 45.84 104 SER A C 1
ATOM 828 O O . SER A 1 104 ? -29.303 -4.241 38.617 1.00 45.84 104 SER A O 1
ATOM 830 N N . SER A 1 105 ? -28.502 -2.669 40.023 1.00 52.72 105 SER A N 1
ATOM 831 C CA . SER A 1 105 ? -29.103 -3.145 41.260 1.00 52.72 105 SER A CA 1
ATOM 832 C C . SER A 1 105 ? -30.596 -2.855 41.163 1.00 52.72 105 SER A C 1
ATOM 834 O O . SER A 1 105 ? -30.984 -1.687 41.154 1.00 52.72 105 SER A O 1
ATOM 836 N N . VAL A 1 106 ? -31.419 -3.893 41.050 1.00 58.06 106 VAL A N 1
ATOM 837 C CA . VAL A 1 106 ? -32.850 -3.761 41.311 1.00 58.06 106 VAL A CA 1
ATOM 838 C C . VAL A 1 106 ? -33.035 -3.690 42.820 1.00 58.06 106 VAL A C 1
ATOM 840 O O . VAL A 1 106 ? -32.548 -4.537 43.566 1.00 58.06 106 VAL A O 1
ATOM 843 N N . ALA A 1 107 ? -33.671 -2.614 43.263 1.00 44.50 107 ALA A N 1
ATOM 844 C CA . ALA A 1 107 ? -34.196 -2.504 44.606 1.00 44.50 107 ALA A CA 1
ATOM 845 C C . ALA A 1 107 ? -35.358 -3.495 44.751 1.00 44.50 107 ALA A C 1
ATOM 847 O O . ALA A 1 107 ? -36.283 -3.480 43.941 1.00 44.50 107 ALA A O 1
ATOM 848 N N . ALA A 1 108 ? -35.312 -4.325 45.785 1.00 48.72 108 ALA A N 1
ATOM 849 C CA . ALA A 1 108 ? -36.481 -4.996 46.327 1.00 48.72 108 ALA A CA 1
ATOM 850 C C . ALA A 1 108 ? -36.437 -4.787 47.841 1.00 48.72 108 ALA A C 1
ATOM 852 O O . ALA A 1 108 ? -35.609 -5.360 48.544 1.00 48.72 108 ALA A O 1
ATOM 853 N N . ALA A 1 109 ? -37.271 -3.858 48.296 1.00 39.56 109 ALA A N 1
ATOM 854 C CA . ALA A 1 109 ? -37.738 -3.795 49.665 1.00 39.56 109 ALA A CA 1
ATOM 855 C C . ALA A 1 109 ? -38.929 -4.754 49.767 1.00 39.56 109 ALA A C 1
ATOM 857 O O . ALA A 1 109 ? -39.803 -4.664 48.908 1.00 39.56 109 ALA A O 1
ATOM 858 N N . PHE A 1 110 ? -38.882 -5.673 50.734 1.00 47.22 110 PHE A N 1
ATOM 859 C CA . PHE A 1 110 ? -39.942 -6.256 51.577 1.00 47.22 110 PHE A CA 1
ATOM 860 C C . PHE A 1 110 ? -39.398 -7.542 52.205 1.00 47.22 110 PHE A C 1
ATOM 862 O O . PHE A 1 110 ? -38.914 -8.411 51.446 1.00 47.22 110 PHE A O 1
#

Organism: Mesocestoides corti (NCBI:txid53468)

InterPro domains:
  IPR000679 Zinc finger, GATA-type [PF00320] (15-48)
  IPR000679 Zinc finger, GATA-type [PR00619] (11-28)
  IPR000679 Zinc finger, GATA-type [PR00619] (29-46)
  IPR000679 Zinc finger, GATA-type [PS00344] (15-39)
  IPR000679 Zinc finger, GATA-type [PS50114] (15-62)
  IPR000679 Zinc finger, GATA-type [SM00401] (9-59)
  IPR000679 Zinc finger, GATA-type [cd00202] (14-66)
  IPR013088 Zinc finger, NHR/GATA-type [G3DSA:3.30.50.10] (7-68)
  IPR039355 Transcription factor GATA [PTHR10071] (11-77)

Nearest PDB structures (foldseek):
  3dfx-assembly1_B  TM=9.821E-01  e=2.510E-07  Mus musculus
  3vek-assembly2_F  TM=9.194E-01  e=1.910E-07  Mus musculus
  7gat-assembly1_A  TM=8.700E-01  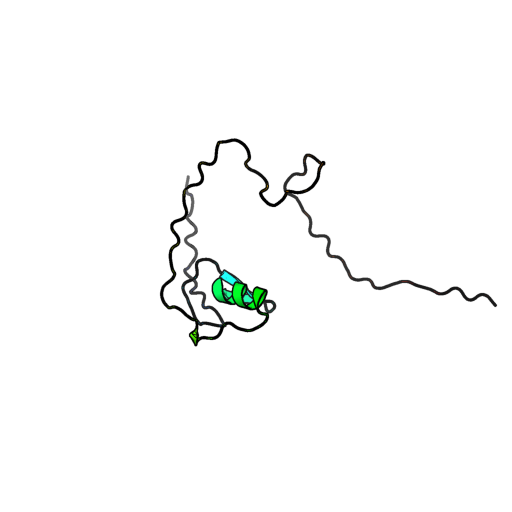e=8.024E-07  Aspergillus nidulans
  6gat-assembly1_A  TM=9.077E-01  e=1.702E-06  Aspergillus nidulan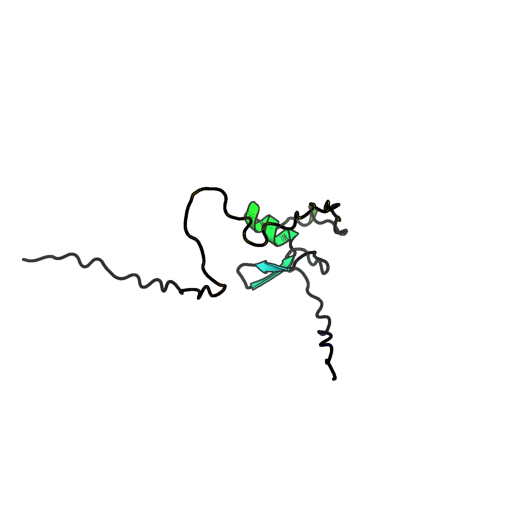s
  4gat-assembly1_A  TM=7.867E-01  e=2.089E-06  Aspergillus nidulans

Secondary structure (DSSP, 8-state):
---------------TTT--S--SSEEE-TT--EEEHHHHHHHHHHSSPPPGGG--SS-PPP--------SS--S-SS--S--------S--------------------

Sequence (110 aa):
MLAYSCRKPERITICTNCQTSATTLWRRNAEGEPVCNACGLYFKLHRVNRPLSMKKDAIQKRKRGKKKFDKREACGSFVRQVGALRNAPCGISLKRDDQTFKKSSVAAAF

Solvent-accessible surface area (backbone atoms only — not comparable to full-atom values): 8178 Å² total; per-residue (Å²): 143,80,85,80,76,81,77,71,80,86,75,87,56,55,14,77,84,78,64,47,67,80,62,98,40,83,39,62,51,98,86,62,51,54,25,32,46,67,47,52,51,38,29,72,75,67,75,42,79,63,60,73,89,77,62,70,94,71,85,82,83,74,90,76,74,81,73,82,74,64,97,70,85,92,76,81,96,82,80,85,81,82,83,90,85,86,88,79,78,97,71,84,77,80,77,78,81,74,85,75,89,77,86,80,84,78,88,78,89,132

Radius of gyration: 23.41 Å; Cα contacts (8 Å, |Δi|>4): 62; chains: 1; bounding box: 67×44×64 Å

Mean predicted aligned error: 17.48 Å

Foldseek 3Di:
DDDPPCPDPDDQAAAPQARDSDAPDWDADPVRHTHHPVQVVCCVVPVDGDDNVPDDNDDDDDPDPPDPPPPPDDDDPPDPDDDDDDDDDPDDDPDPPPPPPDDDDDDDDD